Protein AF-V5FUY9-F1 (afdb_monomer_lite)

Foldseek 3Di:
DVVLLVVLVVQLVVDPDPVSVVVSVVVVVVLLCQLQDDQQPDWDKDKAQAQDDPPHPVVLCPDPQWPDKDAPDPRIIITIGHDPDTDPPHNNVVSVVVVVVVVVVVVVVVVVVCVVCVVVPD

Structure (mmCIF, N/CA/C/O backbone):
data_AF-V5FUY9-F1
#
_entry.id   AF-V5FUY9-F1
#
loop_
_atom_site.group_PDB
_atom_site.id
_atom_site.type_symbol
_atom_site.label_atom_id
_atom_site.label_alt_id
_atom_site.label_comp_id
_atom_site.label_asym_id
_atom_site.label_entity_id
_atom_site.label_seq_id
_atom_site.pdbx_PDB_ins_code
_atom_site.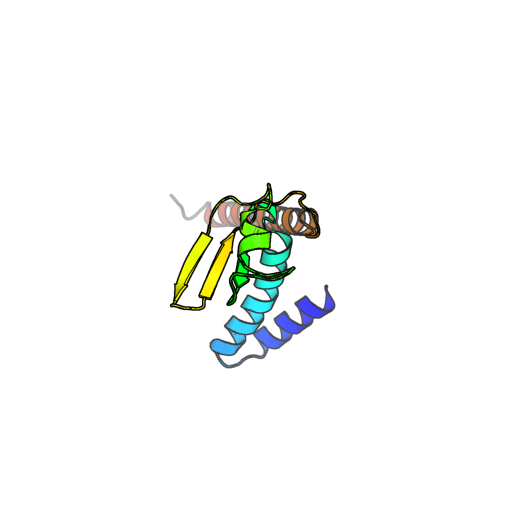Cartn_x
_atom_site.Cartn_y
_atom_site.Cartn_z
_atom_site.occupancy
_atom_site.B_iso_or_equiv
_atom_site.auth_seq_id
_atom_site.auth_comp_id
_atom_site.auth_asym_id
_atom_site.auth_atom_id
_atom_site.pdbx_PDB_model_num
ATOM 1 N N . SER A 1 1 ? -4.686 -15.318 11.513 1.00 70.44 1 SER A N 1
ATOM 2 C CA . SER A 1 1 ? -4.981 -13.876 11.689 1.00 70.44 1 SER A CA 1
ATOM 3 C C . SER A 1 1 ? -5.408 -13.510 13.119 1.00 70.44 1 SER A C 1
ATOM 5 O O . SER A 1 1 ? -4.742 -12.696 13.746 1.00 70.44 1 SER A O 1
ATOM 7 N N . LYS A 1 2 ? -6.441 -14.143 13.705 1.00 86.25 2 LYS A N 1
ATOM 8 C CA . LYS A 1 2 ? -6.968 -13.793 15.048 1.00 86.25 2 LYS A CA 1
ATOM 9 C C . LYS A 1 2 ? -5.925 -13.794 16.180 1.00 86.25 2 LYS A C 1
ATOM 11 O O . LYS A 1 2 ? -5.931 -12.881 16.999 1.00 86.25 2 LYS A O 1
ATOM 16 N N . ALA A 1 3 ? -5.021 -14.776 16.212 1.00 92.44 3 ALA A N 1
ATOM 17 C CA . ALA A 1 3 ? -3.947 -14.843 17.210 1.00 92.44 3 ALA A CA 1
ATOM 18 C C . ALA A 1 3 ? -2.998 -13.632 17.138 1.00 92.44 3 ALA A C 1
ATOM 20 O O . ALA A 1 3 ? -2.660 -13.058 18.166 1.00 92.44 3 ALA A O 1
ATOM 21 N N . TYR A 1 4 ? -2.650 -13.190 15.925 1.00 91.56 4 TYR A N 1
ATOM 22 C CA . TYR A 1 4 ? -1.778 -12.036 15.699 1.00 91.56 4 TYR A CA 1
ATOM 23 C C . TYR A 1 4 ? -2.415 -10.728 16.177 1.00 91.56 4 TYR A C 1
ATOM 25 O O . TYR A 1 4 ? -1.771 -9.938 16.861 1.00 91.56 4 TYR A O 1
ATOM 33 N N . ILE A 1 5 ? -3.693 -10.508 15.852 1.00 90.31 5 ILE A N 1
ATOM 34 C CA . ILE A 1 5 ? -4.418 -9.310 16.299 1.00 90.31 5 ILE A CA 1
ATOM 35 C C . ILE A 1 5 ? -4.495 -9.298 17.828 1.00 90.31 5 ILE A C 1
ATOM 37 O O . ILE A 1 5 ? -4.118 -8.310 18.447 1.00 90.31 5 ILE A O 1
ATOM 41 N N . LYS A 1 6 ? -4.889 -10.422 18.445 1.00 94.12 6 LYS A N 1
ATOM 42 C CA . LYS A 1 6 ? -4.949 -10.550 19.909 1.00 94.12 6 LYS A CA 1
ATOM 43 C C . LYS A 1 6 ? -3.599 -10.288 20.576 1.00 94.12 6 LYS A C 1
ATOM 45 O O . LYS A 1 6 ? -3.557 -9.586 21.583 1.00 94.12 6 LYS A O 1
ATOM 50 N N . LEU A 1 7 ? -2.515 -10.825 20.015 1.00 94.94 7 LEU A N 1
ATOM 51 C CA . LEU A 1 7 ? -1.162 -10.612 20.521 1.00 94.94 7 LEU A CA 1
ATOM 52 C C . LEU A 1 7 ? -0.799 -9.124 20.506 1.00 94.94 7 LEU A C 1
ATOM 54 O O . LEU A 1 7 ? -0.450 -8.578 21.546 1.00 94.94 7 LEU A O 1
ATOM 58 N N . ASN A 1 8 ? -0.949 -8.448 19.365 1.00 92.56 8 ASN A N 1
ATOM 59 C CA . ASN A 1 8 ? -0.610 -7.027 19.251 1.00 92.56 8 ASN A CA 1
ATOM 60 C C . ASN A 1 8 ? -1.519 -6.135 20.105 1.00 92.56 8 ASN A C 1
ATOM 62 O O . ASN A 1 8 ? -1.049 -5.152 20.669 1.00 92.56 8 ASN A O 1
ATOM 66 N N . THR A 1 9 ? -2.801 -6.478 20.261 1.00 93.69 9 THR A N 1
ATOM 67 C CA . THR A 1 9 ? -3.700 -5.773 21.185 1.00 93.69 9 THR A CA 1
ATOM 68 C C . THR A 1 9 ? -3.245 -5.930 22.634 1.00 93.69 9 THR A C 1
ATOM 70 O O . THR A 1 9 ? -3.218 -4.942 23.365 1.00 93.69 9 THR A O 1
ATOM 73 N N . LYS A 1 10 ? -2.842 -7.141 23.042 1.00 96.25 10 LYS A N 1
ATOM 74 C CA . LYS A 1 10 ? -2.311 -7.400 24.387 1.00 96.25 10 LYS A CA 1
ATOM 75 C C . LYS A 1 10 ? -1.020 -6.620 24.627 1.00 96.25 10 LYS A C 1
ATOM 77 O O . LYS A 1 10 ? -0.930 -5.905 25.618 1.00 96.25 10 LYS A O 1
ATOM 82 N N . LEU A 1 11 ? -0.066 -6.705 23.702 1.00 95.19 11 LEU A N 1
ATOM 83 C CA . LEU A 1 11 ? 1.208 -5.994 23.804 1.00 95.19 11 LEU A CA 1
ATOM 84 C C . LEU A 1 11 ? 0.998 -4.474 23.847 1.00 95.19 11 LEU A C 1
ATOM 86 O O . LEU A 1 11 ? 1.545 -3.806 24.715 1.00 95.19 11 LEU A O 1
ATOM 90 N N . ARG A 1 12 ? 0.101 -3.931 23.013 1.00 93.88 12 ARG A N 1
ATOM 91 C CA . ARG A 1 12 ? -0.268 -2.506 23.042 1.00 93.88 12 ARG A CA 1
ATOM 92 C C . ARG A 1 12 ? -0.872 -2.067 24.376 1.00 93.88 12 ARG A C 1
ATOM 94 O O . ARG A 1 12 ? -0.624 -0.940 24.799 1.00 93.88 12 ARG A O 1
ATOM 101 N N . ALA A 1 13 ? -1.695 -2.910 24.997 1.00 94.75 13 ALA A N 1
ATOM 102 C CA . ALA A 1 13 ? -2.291 -2.622 26.299 1.00 94.75 13 ALA A CA 1
ATOM 103 C C . ALA A 1 13 ? -1.250 -2.653 27.431 1.00 94.75 13 ALA A C 1
ATOM 105 O O . ALA A 1 13 ? -1.366 -1.885 28.379 1.00 94.75 13 ALA A O 1
ATOM 106 N N . GLN A 1 14 ? -0.232 -3.510 27.310 1.00 95.88 14 GLN A N 1
ATOM 107 C CA . GLN A 1 14 ? 0.849 -3.667 28.288 1.00 95.88 14 GLN A CA 1
ATOM 108 C C . GLN A 1 14 ? 1.973 -2.632 28.136 1.00 95.88 14 GLN A C 1
ATOM 110 O O . GLN A 1 14 ? 2.704 -2.386 29.090 1.00 95.88 14 GLN A O 1
ATOM 115 N N . SER A 1 15 ? 2.114 -2.012 26.963 1.00 94.62 15 SER A N 1
ATOM 116 C CA . SER A 1 15 ? 3.140 -1.001 26.714 1.00 94.62 15 SER A CA 1
ATOM 117 C C . SER A 1 15 ? 3.019 0.212 27.632 1.00 94.62 15 SER A C 1
ATOM 119 O O . SER A 1 15 ? 1.955 0.822 27.766 1.00 94.62 15 SER A O 1
ATOM 121 N N . THR A 1 16 ? 4.153 0.635 28.179 1.00 93.81 16 THR A N 1
ATOM 122 C CA . THR A 1 16 ? 4.269 1.822 29.036 1.00 93.81 16 THR A CA 1
ATOM 123 C C . THR A 1 16 ? 4.637 3.069 28.229 1.00 93.81 16 THR A C 1
ATOM 125 O O . THR A 1 16 ? 4.155 4.162 28.522 1.00 93.81 16 THR A O 1
ATOM 128 N N . ASN A 1 17 ? 5.407 2.907 27.148 1.00 95.69 17 ASN A N 1
ATOM 129 C CA . ASN A 1 17 ? 5.867 3.999 26.293 1.00 95.69 17 ASN A CA 1
ATOM 130 C C . ASN A 1 17 ? 4.929 4.244 25.090 1.00 95.69 17 ASN A C 1
ATOM 132 O O . ASN A 1 17 ? 4.386 3.321 24.477 1.00 95.69 17 ASN A O 1
ATOM 136 N N . LYS A 1 18 ? 4.781 5.518 24.704 1.00 95.69 18 LYS A N 1
ATOM 137 C CA . LYS A 1 18 ? 4.079 5.968 23.494 1.00 95.69 18 LYS A CA 1
ATOM 138 C C . LYS A 1 18 ? 4.637 5.336 22.214 1.00 95.69 18 LYS A C 1
ATOM 140 O O . LYS A 1 18 ? 3.851 5.017 21.324 1.00 95.69 18 LYS A O 1
ATOM 145 N N . PHE A 1 19 ? 5.954 5.133 22.123 1.00 95.62 19 PHE A N 1
ATOM 146 C CA . PHE A 1 19 ? 6.582 4.500 20.958 1.00 95.62 19 PHE A CA 1
ATOM 147 C C . PHE A 1 19 ? 6.021 3.095 20.705 1.00 95.62 19 PHE A C 1
ATOM 149 O O . PHE A 1 19 ? 5.488 2.825 19.631 1.00 95.62 19 PHE A O 1
ATOM 156 N N . GLU A 1 20 ? 6.056 2.225 21.713 1.00 94.50 20 GLU A N 1
ATOM 157 C CA . GLU A 1 20 ? 5.589 0.843 21.582 1.00 94.50 20 GLU A CA 1
ATOM 158 C C . GLU A 1 20 ? 4.083 0.762 21.320 1.00 94.50 20 GLU A C 1
ATOM 160 O O . GLU A 1 20 ? 3.635 0.013 20.450 1.00 94.50 20 GLU A O 1
ATOM 165 N N . LYS A 1 21 ? 3.283 1.596 22.006 1.00 94.75 21 LYS A N 1
ATOM 166 C CA . LYS A 1 21 ? 1.838 1.684 21.740 1.00 94.75 21 LYS A CA 1
ATOM 167 C C . LYS A 1 21 ? 1.558 2.007 20.273 1.00 94.75 21 LYS A C 1
ATOM 169 O O . LYS A 1 21 ? 0.632 1.441 19.684 1.00 94.75 21 LYS A O 1
ATOM 174 N N . ASN A 1 22 ? 2.343 2.912 19.689 1.00 96.12 22 ASN A N 1
ATOM 175 C CA . ASN A 1 22 ? 2.236 3.273 18.280 1.00 96.12 22 ASN A CA 1
ATOM 176 C C . ASN A 1 22 ? 2.730 2.152 17.363 1.00 96.12 22 ASN A C 1
ATOM 178 O O . ASN A 1 22 ? 2.075 1.887 16.358 1.00 96.12 22 ASN A O 1
ATOM 182 N N . LEU A 1 23 ? 3.812 1.459 17.724 1.00 95.75 23 LEU A N 1
ATOM 183 C CA . LEU A 1 23 ? 4.332 0.318 16.974 1.00 95.75 23 LEU A CA 1
ATOM 184 C C . LEU A 1 23 ? 3.284 -0.797 16.851 1.00 95.75 23 LEU A C 1
ATOM 186 O O . LEU A 1 23 ? 2.930 -1.188 15.742 1.00 95.75 23 LEU A O 1
ATOM 190 N N . TYR A 1 24 ? 2.709 -1.259 17.962 1.00 94.81 24 TYR A N 1
ATOM 191 C CA . TYR A 1 24 ? 1.712 -2.337 17.934 1.00 94.81 24 TYR A CA 1
ATOM 192 C C . TYR A 1 24 ? 0.408 -1.929 17.237 1.00 94.81 24 TYR A C 1
ATOM 194 O O . TYR A 1 24 ? -0.229 -2.746 16.569 1.00 94.81 24 TYR A O 1
ATOM 202 N N . LYS A 1 25 ? 0.018 -0.649 17.329 1.00 93.56 25 LYS A N 1
ATOM 203 C CA . LYS A 1 25 ? -1.080 -0.097 16.520 1.00 93.56 25 LYS A CA 1
ATOM 204 C C . LYS A 1 25 ? -0.742 -0.149 15.027 1.00 93.56 25 LYS A C 1
ATOM 206 O O . LYS A 1 25 ? -1.580 -0.561 14.227 1.00 93.56 25 LYS A O 1
ATOM 211 N N . LEU A 1 26 ? 0.472 0.261 14.659 1.00 94.94 26 LEU A N 1
ATOM 212 C CA . LEU A 1 26 ? 0.939 0.276 13.277 1.00 94.94 26 LEU A CA 1
ATOM 213 C C . LEU A 1 26 ? 0.973 -1.134 12.688 1.00 94.94 26 LEU A C 1
ATOM 215 O O . LEU A 1 26 ? 0.527 -1.308 11.565 1.00 94.94 26 LEU A O 1
ATOM 219 N N . LEU A 1 27 ? 1.426 -2.136 13.441 1.00 94.31 27 LEU A N 1
ATOM 220 C CA . LEU A 1 27 ? 1.495 -3.525 12.981 1.00 94.31 27 LEU A CA 1
ATOM 221 C C . LEU A 1 27 ? 0.125 -4.084 12.566 1.00 94.31 27 LEU A C 1
ATOM 223 O O . LEU A 1 27 ? -0.001 -4.710 11.513 1.00 94.31 27 LEU A O 1
ATOM 227 N N . ILE A 1 28 ? -0.925 -3.800 13.341 1.00 92.25 28 ILE A N 1
ATOM 228 C CA . ILE A 1 28 ? -2.299 -4.185 12.980 1.00 92.25 28 ILE A CA 1
ATOM 229 C C . ILE A 1 28 ? -2.763 -3.406 11.740 1.00 92.25 28 ILE A C 1
ATOM 231 O O . ILE A 1 28 ? -3.273 -3.997 10.785 1.00 92.25 28 ILE A O 1
ATOM 235 N N . ASN A 1 29 ? -2.551 -2.088 11.729 1.00 91.88 29 ASN A N 1
ATOM 236 C CA . ASN A 1 29 ? -2.970 -1.225 10.624 1.00 91.88 29 ASN A CA 1
ATOM 237 C C . ASN A 1 29 ? -2.241 -1.548 9.311 1.00 91.88 29 ASN A C 1
ATOM 239 O O . ASN A 1 29 ? -2.835 -1.446 8.241 1.00 91.88 29 ASN A O 1
ATOM 243 N N . ALA A 1 30 ? -0.977 -1.961 9.379 1.00 93.06 30 ALA A N 1
ATOM 244 C CA . ALA A 1 30 ? -0.163 -2.314 8.225 1.00 93.06 30 ALA A CA 1
ATOM 245 C C . ALA A 1 30 ? -0.726 -3.540 7.502 1.00 93.06 30 ALA A C 1
ATOM 247 O O . ALA A 1 30 ? -0.788 -3.542 6.276 1.00 93.06 30 ALA A O 1
ATOM 248 N N . ILE A 1 31 ? -1.199 -4.552 8.239 1.00 90.31 31 ILE A N 1
ATOM 249 C CA . ILE A 1 31 ? -1.841 -5.731 7.640 1.00 90.31 31 ILE A CA 1
ATOM 250 C C . ILE A 1 31 ? -3.112 -5.328 6.899 1.00 90.31 31 ILE A C 1
ATOM 252 O O . ILE A 1 31 ? -3.280 -5.715 5.746 1.00 90.31 31 ILE A O 1
ATOM 256 N N . PHE A 1 32 ? -3.975 -4.525 7.526 1.00 91.25 32 PHE A N 1
ATOM 257 C CA . PHE A 1 32 ? -5.181 -4.016 6.871 1.00 91.25 32 PHE A CA 1
ATOM 258 C C . PHE A 1 32 ? -4.848 -3.171 5.630 1.00 91.25 32 PHE A C 1
ATOM 260 O O . PHE A 1 32 ? -5.404 -3.381 4.556 1.00 91.25 32 PHE A O 1
ATOM 267 N N . GLY A 1 33 ? -3.872 -2.266 5.727 1.00 93.00 33 GLY A N 1
ATOM 268 C CA . GLY A 1 33 ? -3.398 -1.499 4.573 1.00 93.00 33 GLY A CA 1
ATOM 269 C C . GLY A 1 33 ? -2.871 -2.401 3.454 1.00 93.00 33 GLY A C 1
ATOM 270 O O . GLY A 1 33 ? -3.096 -2.131 2.276 1.00 93.00 33 GLY A O 1
ATOM 271 N N . LYS A 1 34 ? -2.225 -3.518 3.809 1.00 91.88 34 LYS A N 1
ATOM 272 C CA . LYS A 1 34 ? -1.702 -4.486 2.844 1.00 91.88 34 LYS A CA 1
ATOM 273 C C . LYS A 1 34 ? -2.802 -5.269 2.132 1.00 91.88 34 LYS A C 1
ATOM 275 O O . LYS A 1 34 ? -2.614 -5.604 0.964 1.00 91.88 34 LYS A O 1
ATOM 280 N N . THR A 1 35 ? -3.935 -5.554 2.781 1.00 91.56 35 THR A N 1
ATOM 281 C CA . THR A 1 35 ? -5.073 -6.214 2.114 1.00 91.56 35 THR A CA 1
ATOM 282 C C . THR A 1 35 ? -5.766 -5.293 1.111 1.00 91.56 35 THR A C 1
ATOM 284 O O . THR A 1 35 ? -6.249 -5.776 0.092 1.00 91.56 35 THR A O 1
ATOM 287 N N . MET A 1 36 ? -5.742 -3.980 1.355 1.00 92.19 36 MET A N 1
ATOM 288 C CA . MET A 1 36 ? -6.328 -2.944 0.491 1.00 92.19 36 MET A CA 1
ATOM 289 C C . MET A 1 36 ? -5.334 -2.337 -0.519 1.00 92.19 36 MET A C 1
ATOM 291 O O . MET A 1 36 ? -5.626 -1.333 -1.171 1.00 92.19 36 MET A O 1
ATOM 295 N N . GLU A 1 37 ? -4.144 -2.922 -0.662 1.00 92.69 37 GLU A N 1
ATOM 296 C CA . GLU A 1 37 ? -3.093 -2.414 -1.545 1.00 92.69 37 GLU A CA 1
ATOM 297 C C . GLU A 1 37 ? -3.498 -2.491 -3.029 1.00 92.69 37 GLU A C 1
ATOM 299 O O . GLU A 1 37 ? -3.817 -3.558 -3.559 1.00 92.69 37 GLU A O 1
ATOM 304 N N . ASN A 1 38 ? -3.413 -1.363 -3.745 1.00 91.19 38 ASN A N 1
ATOM 305 C CA . ASN A 1 38 ? -3.707 -1.315 -5.176 1.00 91.19 38 ASN A CA 1
ATOM 306 C C . ASN A 1 38 ? -2.495 -1.752 -6.019 1.00 91.19 38 ASN A C 1
ATOM 308 O O . ASN A 1 38 ? -1.652 -0.938 -6.405 1.00 91.19 38 ASN A O 1
ATOM 312 N N . ILE A 1 39 ? -2.467 -3.037 -6.372 1.00 91.06 39 ILE A N 1
ATOM 313 C CA . ILE A 1 39 ? -1.401 -3.666 -7.169 1.00 91.06 39 ILE A CA 1
ATOM 314 C C . ILE A 1 39 ? -1.249 -3.012 -8.550 1.00 91.06 39 ILE A C 1
ATOM 316 O O . ILE A 1 39 ? -0.151 -2.994 -9.104 1.00 91.06 39 ILE A O 1
ATOM 320 N N . ARG A 1 40 ? -2.307 -2.414 -9.121 1.00 89.94 40 ARG A N 1
ATOM 321 C CA . ARG A 1 40 ? -2.233 -1.759 -10.442 1.00 89.94 40 ARG A CA 1
ATOM 322 C C . ARG A 1 40 ? -1.250 -0.591 -10.434 1.00 89.94 40 ARG A C 1
ATOM 324 O O . ARG A 1 40 ? -0.516 -0.417 -11.402 1.00 89.94 40 ARG A O 1
ATOM 331 N N . LYS A 1 41 ? -1.162 0.131 -9.313 1.00 90.69 41 LYS A N 1
ATOM 332 C CA . LYS A 1 41 ? -0.274 1.290 -9.146 1.00 90.69 41 LYS A CA 1
ATOM 333 C C . LYS A 1 41 ? 1.200 0.934 -8.936 1.00 90.69 41 LYS A C 1
ATOM 335 O O . LYS A 1 41 ? 2.032 1.824 -9.057 1.00 90.69 41 LYS A O 1
ATOM 340 N N . HIS A 1 42 ? 1.553 -0.326 -8.652 1.00 91.50 42 HIS A N 1
ATOM 341 C CA . HIS A 1 42 ? 2.969 -0.705 -8.508 1.00 91.50 42 HIS A CA 1
ATOM 342 C C . HIS A 1 42 ? 3.761 -0.392 -9.785 1.00 91.50 42 HIS A C 1
ATOM 344 O O . HIS A 1 42 ? 3.207 -0.473 -10.882 1.00 91.50 42 HIS A O 1
ATOM 350 N N . ARG A 1 43 ? 5.044 -0.062 -9.658 1.00 90.31 43 ARG A N 1
ATOM 351 C CA . ARG A 1 43 ? 5.949 0.123 -10.797 1.00 90.31 43 ARG A CA 1
ATOM 352 C C . ARG A 1 43 ? 7.002 -0.969 -10.792 1.00 90.31 43 ARG A C 1
ATOM 354 O O . ARG A 1 43 ? 7.516 -1.315 -9.731 1.00 90.31 43 ARG A O 1
ATOM 361 N N . ASN A 1 44 ? 7.306 -1.506 -11.968 1.00 91.50 44 ASN A N 1
ATOM 362 C CA . ASN A 1 44 ? 8.405 -2.445 -12.124 1.00 91.50 44 ASN A CA 1
ATOM 363 C C . ASN A 1 44 ? 9.643 -1.634 -12.489 1.00 91.50 44 ASN A C 1
ATOM 365 O O . ASN A 1 44 ? 9.767 -1.188 -13.622 1.00 91.50 44 ASN A O 1
ATOM 369 N N . ILE A 1 45 ? 10.535 -1.427 -11.525 1.00 91.88 45 ILE A N 1
ATOM 370 C CA . ILE A 1 45 ? 11.779 -0.683 -11.735 1.00 91.88 45 ILE A CA 1
ATOM 371 C C . ILE A 1 45 ? 12.944 -1.665 -11.657 1.00 91.88 45 ILE A C 1
ATOM 373 O O . ILE A 1 45 ? 13.022 -2.485 -10.739 1.00 91.88 45 ILE A O 1
ATOM 377 N N . LYS A 1 46 ? 13.848 -1.599 -12.633 1.00 92.44 46 LYS A N 1
ATOM 378 C CA . LYS A 1 46 ? 15.094 -2.367 -12.668 1.00 92.44 46 LYS A CA 1
ATOM 379 C C . LYS A 1 46 ? 16.267 -1.405 -12.560 1.00 92.44 46 LYS A C 1
ATOM 381 O O . LYS A 1 46 ? 16.405 -0.513 -13.385 1.00 92.44 46 LYS A O 1
ATOM 386 N N . LEU A 1 47 ? 17.103 -1.602 -11.546 1.00 93.12 47 LEU A N 1
ATOM 387 C CA . LEU A 1 47 ? 18.352 -0.865 -11.380 1.00 93.12 47 LEU A CA 1
ATOM 388 C C . LEU A 1 47 ? 19.476 -1.621 -12.091 1.00 93.12 47 LEU A C 1
ATOM 390 O O . LEU A 1 47 ? 19.591 -2.842 -11.936 1.00 93.12 47 LEU A O 1
ATOM 394 N N . LYS A 1 48 ? 20.262 -0.911 -12.899 1.00 92.69 48 LYS A N 1
ATOM 395 C CA . LYS A 1 48 ? 21.347 -1.472 -13.708 1.00 92.69 48 LYS A CA 1
ATOM 396 C C . LYS A 1 48 ? 22.577 -0.591 -13.652 1.00 92.69 48 LYS A C 1
ATOM 398 O O . LYS A 1 48 ? 22.455 0.628 -13.677 1.00 92.69 48 LYS A O 1
ATOM 403 N N . ASN A 1 49 ? 23.732 -1.245 -13.607 1.00 92.31 49 ASN A N 1
ATOM 404 C CA . ASN A 1 49 ? 25.039 -0.607 -13.517 1.00 92.31 49 ASN A CA 1
ATOM 405 C C . ASN A 1 49 ? 25.976 -0.916 -14.689 1.00 92.31 49 ASN A C 1
ATOM 407 O O . ASN A 1 49 ? 27.153 -0.594 -14.651 1.00 92.31 49 ASN A O 1
ATOM 411 N N . HIS A 1 50 ? 25.465 -1.586 -15.716 1.00 89.38 50 HIS A N 1
ATOM 412 C CA . HIS A 1 50 ? 26.209 -1.903 -16.923 1.00 89.38 50 HIS A CA 1
ATOM 413 C C . HIS A 1 50 ? 25.282 -1.805 -18.131 1.00 89.38 50 HIS A C 1
ATOM 415 O O . HIS A 1 50 ? 24.092 -2.145 -18.061 1.00 89.38 50 HIS A O 1
ATOM 421 N N . TRP A 1 51 ? 25.837 -1.321 -19.239 1.00 87.06 51 TRP A N 1
ATOM 422 C CA . TRP A 1 51 ? 25.098 -1.108 -20.477 1.00 87.06 51 TRP A CA 1
ATOM 423 C C . TRP A 1 51 ? 24.830 -2.420 -21.226 1.00 87.06 51 TRP A C 1
ATOM 425 O O . TRP A 1 51 ? 23.671 -2.750 -21.499 1.00 87.06 51 TRP A O 1
ATOM 435 N N . ASP A 1 52 ? 25.891 -3.178 -21.504 1.00 86.44 52 ASP A N 1
ATOM 436 C CA . ASP A 1 52 ? 25.869 -4.374 -22.348 1.00 86.44 52 ASP A CA 1
ATOM 437 C C . ASP A 1 52 ? 25.706 -5.685 -21.568 1.00 86.44 52 ASP A C 1
ATOM 439 O O . ASP A 1 52 ? 25.874 -5.749 -20.355 1.00 86.44 52 ASP A O 1
ATOM 443 N N . GLY A 1 53 ? 25.377 -6.759 -22.289 1.00 84.12 53 GLY A N 1
ATOM 444 C CA . GLY A 1 53 ? 25.174 -8.103 -21.747 1.00 84.12 53 GLY A CA 1
ATOM 445 C C . GLY A 1 53 ? 23.708 -8.535 -21.742 1.00 84.12 53 GLY A C 1
ATOM 446 O O . GLY A 1 53 ? 22.791 -7.725 -21.879 1.00 84.12 53 GLY A O 1
ATOM 447 N N . HIS A 1 54 ? 23.481 -9.839 -21.560 1.00 76.25 54 HIS A N 1
ATOM 448 C CA . HIS A 1 54 ? 22.150 -10.461 -21.635 1.00 76.25 54 HIS A CA 1
ATOM 449 C C . HIS A 1 54 ? 21.134 -9.851 -20.646 1.00 76.25 54 HIS A C 1
ATOM 451 O O . HIS A 1 54 ? 19.929 -9.923 -20.863 1.00 76.25 54 HIS A O 1
ATOM 457 N N . TRP A 1 55 ? 21.610 -9.208 -19.576 1.00 83.44 55 TRP A N 1
ATOM 458 C CA . TRP A 1 55 ? 20.779 -8.537 -18.573 1.00 83.44 55 TRP A CA 1
ATOM 459 C C . TRP A 1 55 ? 21.192 -7.083 -18.312 1.00 83.44 55 TRP A C 1
ATOM 461 O O . TRP A 1 55 ? 20.817 -6.537 -17.266 1.00 83.44 55 TRP A O 1
ATOM 471 N N . GLY A 1 56 ? 21.945 -6.478 -19.235 1.00 89.62 56 GLY A N 1
ATOM 472 C CA . GLY A 1 56 ? 22.357 -5.077 -19.171 1.00 89.62 56 GLY A CA 1
ATOM 473 C C . GLY A 1 56 ? 21.212 -4.109 -19.451 1.00 89.62 56 GLY A C 1
ATOM 474 O O . GLY A 1 56 ? 20.109 -4.515 -19.826 1.00 89.62 56 GLY A O 1
ATOM 475 N N . ALA A 1 57 ? 21.460 -2.813 -19.257 1.00 90.50 57 ALA A N 1
ATOM 476 C CA . ALA A 1 57 ? 20.469 -1.763 -19.499 1.00 90.50 57 ALA A CA 1
ATOM 477 C C . ALA A 1 57 ? 19.877 -1.839 -20.918 1.00 90.50 57 ALA A C 1
ATOM 479 O O . ALA A 1 57 ? 18.658 -1.750 -21.087 1.00 90.50 57 ALA A O 1
ATOM 480 N N . LYS A 1 58 ? 20.722 -2.119 -21.919 1.00 91.56 58 LYS A N 1
ATOM 481 C CA . LYS A 1 58 ? 20.337 -2.253 -23.329 1.00 91.56 58 LYS A CA 1
ATOM 482 C C . LYS A 1 58 ? 19.239 -3.295 -23.558 1.00 91.56 58 LYS A C 1
ATOM 484 O O . LYS A 1 58 ? 18.314 -3.039 -24.322 1.00 91.56 58 LYS A O 1
ATOM 489 N N . HIS A 1 59 ? 19.300 -4.438 -22.869 1.00 91.94 59 HIS A N 1
ATOM 490 C CA . HIS A 1 59 ? 18.298 -5.503 -22.999 1.00 91.94 59 HIS A CA 1
ATOM 491 C C . HIS A 1 59 ? 16.899 -5.027 -22.580 1.00 91.94 59 HIS A C 1
ATOM 493 O O . HIS A 1 59 ? 15.908 -5.329 -23.239 1.00 91.94 59 HIS A O 1
ATOM 499 N N . TYR A 1 60 ? 16.814 -4.254 -21.495 1.00 91.38 60 TYR A N 1
ATOM 500 C CA . TYR A 1 60 ? 15.538 -3.753 -20.984 1.00 91.38 60 TYR A CA 1
ATOM 501 C C . TYR A 1 60 ? 15.015 -2.555 -21.777 1.00 91.38 60 TYR A C 1
ATOM 503 O O . TYR A 1 60 ? 13.805 -2.451 -21.941 1.00 91.38 60 TYR A O 1
ATOM 511 N N . ILE A 1 61 ? 15.897 -1.698 -22.302 1.00 88.81 61 ILE A N 1
ATOM 512 C CA . ILE A 1 61 ? 15.521 -0.584 -23.190 1.00 88.81 61 ILE A CA 1
ATOM 513 C C . ILE A 1 61 ? 14.969 -1.108 -24.521 1.00 88.81 61 ILE A C 1
ATOM 515 O O . ILE A 1 61 ? 14.003 -0.567 -25.045 1.00 88.81 61 ILE A O 1
ATOM 519 N N . ALA A 1 62 ? 15.537 -2.197 -25.044 1.00 89.69 62 ALA A N 1
ATOM 520 C CA . ALA A 1 62 ? 15.046 -2.855 -26.253 1.00 89.69 62 ALA A CA 1
ATOM 521 C C . ALA A 1 62 ? 13.745 -3.655 -26.034 1.00 89.69 62 ALA A C 1
ATOM 523 O O . ALA A 1 62 ? 13.173 -4.179 -26.990 1.00 89.69 62 ALA A O 1
ATOM 524 N N . SER A 1 63 ? 13.273 -3.789 -24.789 1.00 89.44 63 SER A N 1
ATOM 525 C CA . SER A 1 63 ? 12.034 -4.503 -24.494 1.00 89.44 63 SER A CA 1
ATOM 526 C C . SER A 1 63 ? 10.818 -3.699 -24.969 1.00 89.44 63 SER A C 1
ATOM 528 O O . SER A 1 63 ? 10.743 -2.502 -24.697 1.00 89.44 63 SER A O 1
ATOM 530 N N . PRO A 1 64 ? 9.783 -4.337 -25.550 1.00 88.31 64 PRO A N 1
ATOM 531 C CA . PRO A 1 64 ? 8.529 -3.652 -25.885 1.00 88.31 64 PRO A CA 1
ATOM 532 C C . PRO A 1 64 ? 7.797 -3.102 -24.649 1.00 88.31 64 PRO A C 1
ATOM 534 O O . PRO A 1 64 ? 6.898 -2.276 -24.761 1.00 88.31 64 PRO A O 1
ATOM 537 N N . ASN A 1 65 ? 8.179 -3.553 -23.451 1.00 90.62 65 ASN A N 1
ATOM 538 C CA . ASN A 1 65 ? 7.631 -3.074 -22.191 1.00 90.62 65 ASN A CA 1
ATOM 539 C C . ASN A 1 65 ? 8.369 -1.846 -21.644 1.00 90.62 65 ASN A C 1
ATOM 541 O O . ASN A 1 65 ? 8.164 -1.540 -20.475 1.00 90.62 65 ASN A O 1
ATOM 545 N N . PHE A 1 66 ? 9.241 -1.184 -22.407 1.00 90.50 66 PHE A N 1
ATOM 546 C CA . PHE A 1 66 ? 10.010 -0.023 -21.959 1.00 90.50 66 PHE A CA 1
ATOM 547 C C . PHE A 1 66 ? 9.219 1.294 -22.109 1.00 90.50 66 PHE A C 1
ATOM 549 O O . PHE A 1 66 ? 9.057 1.783 -23.224 1.00 90.50 66 PHE A O 1
ATOM 556 N N . PRO A 1 67 ? 8.721 1.893 -21.011 1.00 87.31 67 PRO A N 1
ATOM 557 C CA . PRO A 1 67 ? 8.193 3.250 -21.011 1.00 87.31 67 PRO A CA 1
ATOM 558 C C . PRO A 1 67 ? 9.289 4.317 -20.933 1.00 87.31 67 PRO A C 1
ATOM 560 O O . PRO A 1 67 ? 9.224 5.299 -21.665 1.00 87.31 67 PRO A O 1
ATOM 563 N N . SER A 1 68 ? 10.243 4.189 -20.003 1.00 90.19 68 SER A N 1
ATOM 564 C CA . SER A 1 68 ? 11.231 5.235 -19.719 1.00 90.19 68 SER A CA 1
ATOM 565 C C . SER A 1 68 ? 12.384 4.738 -18.837 1.00 90.19 68 SER A C 1
ATOM 567 O O . SER A 1 68 ? 12.317 3.685 -18.194 1.00 90.19 68 SER A O 1
ATOM 569 N N . SER A 1 69 ? 13.452 5.533 -18.772 1.00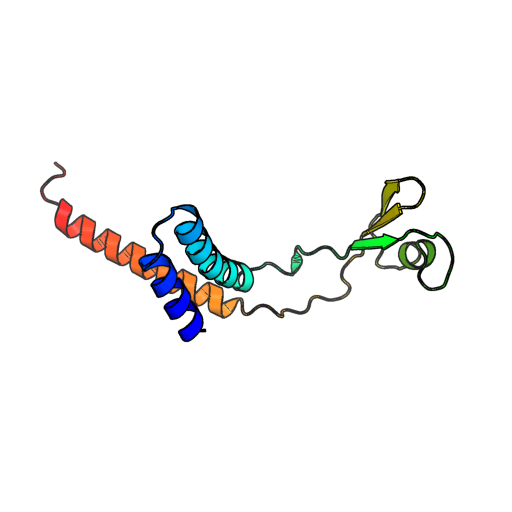 90.69 69 SER A N 1
ATOM 570 C CA . SER A 1 69 ? 14.581 5.334 -17.861 1.00 90.69 69 SER A CA 1
ATOM 571 C C . SER A 1 69 ? 15.025 6.644 -17.223 1.00 90.69 69 SER A C 1
ATOM 573 O O . SER A 1 69 ? 14.911 7.707 -17.831 1.00 90.69 69 SER A O 1
ATOM 575 N N . LYS A 1 70 ? 15.601 6.559 -16.023 1.00 92.94 70 LYS A N 1
ATOM 576 C CA . LYS A 1 70 ? 16.219 7.674 -15.308 1.00 92.94 70 LYS A CA 1
ATOM 577 C C . LYS A 1 70 ? 17.632 7.306 -14.872 1.00 92.94 70 LYS A C 1
ATOM 579 O O . LYS A 1 70 ? 17.842 6.261 -14.263 1.00 92.94 70 LYS A O 1
ATOM 584 N N . ILE A 1 71 ? 18.587 8.179 -15.166 1.00 91.00 71 ILE A N 1
ATOM 585 C CA . ILE A 1 71 ? 19.983 8.035 -14.748 1.00 91.00 71 ILE A CA 1
ATOM 586 C C . ILE A 1 71 ? 20.112 8.631 -13.340 1.00 91.00 71 ILE A C 1
ATOM 588 O O . ILE A 1 71 ? 19.649 9.745 -13.095 1.00 91.00 71 ILE A O 1
ATOM 592 N N . PHE A 1 72 ? 20.671 7.862 -12.407 1.00 88.19 72 PHE A N 1
ATOM 593 C CA . PHE A 1 72 ? 20.887 8.271 -11.016 1.00 88.19 72 PHE A CA 1
ATOM 594 C C . PHE A 1 72 ? 22.346 8.645 -10.723 1.00 88.19 72 PHE A C 1
ATOM 596 O O . PHE A 1 72 ? 22.591 9.395 -9.784 1.00 88.19 72 PHE A O 1
ATOM 603 N N . GLY A 1 73 ? 23.292 8.154 -11.522 1.00 85.12 73 GLY A N 1
ATOM 604 C CA . GLY A 1 73 ? 24.720 8.458 -11.442 1.00 85.12 73 GLY A CA 1
ATOM 605 C C . GLY A 1 73 ? 25.443 7.927 -12.679 1.00 85.12 73 GLY A C 1
ATOM 606 O O . GLY A 1 73 ? 24.786 7.379 -13.564 1.00 85.12 73 GLY A O 1
ATOM 607 N N . GLU A 1 74 ? 26.768 8.070 -12.733 1.00 83.50 74 GLU A N 1
ATOM 608 C CA . GLU A 1 74 ? 27.585 7.690 -13.903 1.00 83.50 74 GLU A CA 1
ATOM 609 C C . GLU A 1 74 ? 27.364 6.228 -14.318 1.00 83.50 74 GLU A C 1
ATOM 611 O O . GLU A 1 74 ? 27.077 5.957 -15.481 1.00 83.50 74 GLU A O 1
ATOM 616 N N . ASP A 1 75 ? 27.331 5.320 -13.339 1.00 88.00 75 ASP A N 1
ATOM 617 C CA . ASP A 1 75 ? 27.145 3.883 -13.562 1.00 88.00 75 ASP A CA 1
ATOM 618 C C . ASP A 1 75 ? 25.828 3.354 -12.980 1.00 88.00 75 ASP A C 1
ATOM 620 O O . ASP A 1 75 ? 25.749 2.198 -12.572 1.00 88.00 75 ASP A O 1
ATOM 624 N N . LEU A 1 76 ? 24.775 4.171 -12.854 1.00 91.44 76 LEU A N 1
ATOM 625 C CA . LEU A 1 76 ? 23.493 3.684 -12.327 1.00 91.44 76 LEU A CA 1
ATOM 626 C C . LEU A 1 76 ? 22.299 4.252 -13.081 1.00 91.44 76 LEU A C 1
ATOM 628 O O . LEU A 1 76 ? 21.994 5.443 -13.017 1.00 91.44 76 LEU A O 1
ATOM 632 N N . VAL A 1 77 ? 21.547 3.353 -13.711 1.00 92.56 77 VAL A N 1
ATOM 633 C CA . VAL A 1 77 ? 20.316 3.663 -14.435 1.00 92.56 77 VAL A CA 1
ATOM 634 C C . VAL A 1 77 ? 19.159 2.866 -13.852 1.00 92.56 77 VAL A C 1
ATOM 636 O O . VAL A 1 77 ? 19.251 1.658 -13.623 1.00 92.56 77 VAL A O 1
ATOM 639 N N . ALA A 1 78 ? 18.040 3.544 -13.633 1.00 94.25 78 ALA A N 1
ATOM 640 C CA . ALA A 1 78 ? 16.762 2.930 -13.338 1.00 94.25 78 ALA A CA 1
ATOM 641 C C . ALA A 1 78 ? 15.903 2.875 -14.588 1.00 94.25 78 ALA A C 1
ATOM 643 O O . ALA A 1 78 ? 15.612 3.893 -15.207 1.00 94.25 78 ALA A O 1
ATOM 644 N N . ILE A 1 79 ? 15.476 1.674 -14.936 1.00 93.56 79 ILE A N 1
ATOM 645 C CA . ILE A 1 79 ? 14.619 1.414 -16.080 1.00 93.56 79 ILE A CA 1
ATOM 646 C C . ILE A 1 79 ? 13.244 1.055 -15.539 1.00 93.56 79 ILE A C 1
ATOM 648 O O . ILE A 1 79 ? 13.101 0.080 -14.794 1.00 93.56 79 ILE A O 1
ATOM 652 N N . GLU A 1 80 ? 12.244 1.863 -15.870 1.00 94.19 80 GLU A N 1
ATOM 653 C CA . GLU A 1 80 ? 10.851 1.536 -15.594 1.00 94.19 80 GLU A CA 1
ATOM 654 C C . GLU A 1 80 ? 10.351 0.596 -16.693 1.00 94.19 80 GLU A C 1
ATOM 656 O O . GLU A 1 80 ? 10.710 0.748 -17.856 1.00 94.19 80 GLU A O 1
ATOM 661 N N . LEU A 1 81 ? 9.548 -0.401 -16.319 1.00 93.31 81 LEU A N 1
ATOM 662 C CA . LEU A 1 81 ? 8.922 -1.352 -17.230 1.00 93.31 81 LEU A CA 1
ATOM 663 C C . LEU A 1 81 ? 7.410 -1.363 -17.017 1.00 93.31 81 LEU A C 1
ATOM 665 O O . LEU A 1 81 ? 6.915 -1.440 -15.885 1.00 93.31 81 LEU A O 1
ATOM 669 N N . ASN A 1 82 ? 6.675 -1.358 -18.122 1.00 91.75 82 ASN A N 1
ATOM 670 C CA . ASN A 1 82 ? 5.245 -1.600 -18.129 1.00 91.75 82 ASN A CA 1
ATOM 671 C C . ASN A 1 82 ? 4.957 -3.041 -17.698 1.00 91.75 82 ASN A C 1
ATOM 673 O O . ASN A 1 82 ? 5.738 -3.969 -17.921 1.00 91.75 82 ASN A O 1
ATOM 677 N N . LYS A 1 83 ? 3.812 -3.238 -17.046 1.00 89.06 83 LYS A N 1
ATOM 678 C CA . LYS A 1 83 ? 3.375 -4.570 -16.631 1.00 89.06 83 LYS A CA 1
ATOM 679 C C . LYS A 1 83 ? 2.677 -5.261 -17.791 1.00 89.06 83 LYS A C 1
ATOM 681 O O . LYS A 1 83 ? 1.614 -4.811 -18.201 1.00 89.06 83 LYS A O 1
ATOM 686 N N . SER A 1 84 ? 3.212 -6.391 -18.236 1.00 86.06 84 SER A N 1
ATOM 687 C CA 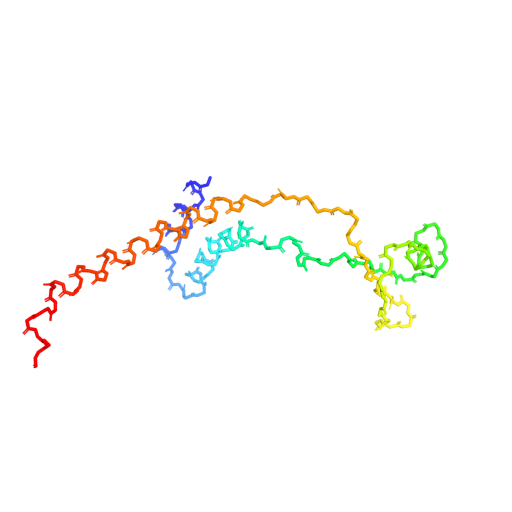. SER A 1 84 ? 2.541 -7.244 -19.227 1.00 86.06 84 SER A CA 1
ATOM 688 C C . SER A 1 84 ? 1.351 -8.015 -18.631 1.00 86.06 84 SER A C 1
ATOM 690 O O . SER A 1 84 ? 0.454 -8.430 -19.352 1.00 86.06 84 SER A O 1
ATOM 692 N N . GLY A 1 85 ? 1.311 -8.181 -17.306 1.00 88.38 85 GLY A N 1
ATOM 693 C CA . GLY A 1 85 ? 0.205 -8.806 -16.586 1.00 88.38 85 GLY A CA 1
ATOM 694 C C . GLY A 1 85 ? 0.184 -8.380 -15.120 1.00 88.38 85 GLY A C 1
ATOM 695 O O . GLY A 1 85 ? 1.210 -7.998 -14.551 1.00 88.38 85 GLY A O 1
ATOM 696 N N . ILE A 1 86 ? -0.998 -8.416 -14.504 1.00 88.75 86 ILE A N 1
ATOM 697 C CA . ILE A 1 86 ? -1.197 -8.064 -13.094 1.00 88.75 86 ILE A CA 1
ATOM 698 C C . ILE A 1 86 ? -1.795 -9.274 -12.382 1.00 88.75 86 ILE A C 1
ATOM 700 O O . ILE A 1 86 ? -2.918 -9.674 -12.672 1.00 88.75 86 ILE A O 1
ATOM 704 N N . CYS A 1 87 ? -1.056 -9.833 -11.426 1.00 90.06 87 CYS A N 1
ATOM 705 C CA . CYS A 1 87 ? -1.558 -10.890 -10.556 1.00 90.06 87 CYS A CA 1
ATOM 706 C C . CYS A 1 87 ? -2.212 -10.278 -9.309 1.00 90.06 87 CYS A C 1
ATOM 708 O O . CYS A 1 87 ? -1.561 -9.552 -8.553 1.00 90.06 87 CYS A O 1
ATOM 710 N N . PHE A 1 88 ? -3.493 -10.575 -9.083 1.00 88.50 88 PHE A N 1
ATOM 711 C CA . PHE A 1 88 ? -4.233 -10.123 -7.905 1.00 88.50 88 PHE A CA 1
ATOM 712 C C . PHE A 1 88 ? -3.958 -11.026 -6.699 1.00 88.50 88 PHE A C 1
ATOM 714 O O . PHE A 1 88 ? -4.773 -11.856 -6.318 1.00 88.50 88 PHE A O 1
ATOM 721 N N . ASN A 1 89 ? -2.791 -10.846 -6.081 1.00 89.25 89 ASN A N 1
ATOM 722 C CA . ASN A 1 89 ? -2.340 -11.633 -4.927 1.00 89.25 89 ASN A CA 1
ATOM 723 C C . ASN A 1 89 ? -2.697 -11.015 -3.561 1.00 89.25 89 ASN A C 1
ATOM 725 O O . ASN A 1 89 ? -2.197 -11.460 -2.526 1.00 89.25 89 ASN A O 1
ATOM 729 N N . LYS A 1 90 ? -3.525 -9.965 -3.542 1.00 90.69 90 LYS A N 1
ATOM 730 C CA . LYS A 1 90 ? -3.983 -9.305 -2.312 1.00 90.69 90 LYS A CA 1
ATOM 731 C C . LYS A 1 90 ? -5.431 -9.688 -2.028 1.00 90.69 90 LYS A C 1
ATOM 733 O O . LYS A 1 90 ? -6.256 -9.586 -2.936 1.00 90.69 90 LYS A O 1
ATOM 738 N N . PRO A 1 91 ? -5.771 -10.076 -0.787 1.00 90.75 91 PRO A N 1
ATOM 739 C CA . PRO A 1 91 ? -7.135 -10.440 -0.422 1.00 90.75 91 PRO A CA 1
ATOM 740 C C . PRO A 1 91 ? -7.999 -9.181 -0.216 1.00 90.75 91 PRO A C 1
ATOM 742 O O . PRO A 1 91 ? -8.415 -8.872 0.900 1.00 90.75 91 PRO A O 1
ATOM 745 N N . LEU A 1 92 ? -8.264 -8.444 -1.300 1.00 91.56 92 LEU A N 1
ATOM 746 C CA . LEU A 1 92 ? -9.020 -7.180 -1.309 1.00 91.56 92 LEU A CA 1
ATOM 747 C C . LEU A 1 92 ? -10.398 -7.314 -0.651 1.00 91.56 92 LEU A C 1
ATOM 749 O O . LEU A 1 92 ? -10.809 -6.444 0.112 1.00 91.56 92 LEU A O 1
ATOM 753 N N . TYR A 1 93 ? -11.075 -8.438 -0.884 1.00 91.12 93 TYR A N 1
ATOM 754 C CA . TYR A 1 93 ? -12.385 -8.735 -0.303 1.00 91.12 93 TYR A CA 1
ATOM 755 C C . TYR A 1 93 ? -12.365 -8.756 1.234 1.00 91.12 93 TYR A C 1
ATOM 757 O O . TYR A 1 93 ? -13.316 -8.308 1.867 1.00 91.12 93 TYR A O 1
ATOM 765 N N . VAL A 1 94 ? -11.266 -9.211 1.851 1.00 91.69 94 VAL A N 1
ATOM 766 C CA . VAL A 1 94 ? -11.113 -9.207 3.315 1.00 91.69 94 VAL A CA 1
ATOM 767 C C . VAL A 1 94 ? -11.024 -7.776 3.831 1.00 91.69 94 VAL A C 1
ATOM 769 O O . VAL A 1 94 ? -11.665 -7.437 4.821 1.00 91.69 94 VAL A O 1
ATOM 772 N N . GLY A 1 95 ? -10.238 -6.928 3.161 1.00 92.00 95 GLY A N 1
ATOM 773 C CA . GLY A 1 95 ? -10.135 -5.514 3.516 1.00 92.00 95 GLY A CA 1
ATOM 774 C C . GLY A 1 95 ? -11.470 -4.781 3.360 1.00 92.00 95 GLY A C 1
ATOM 775 O O . GLY A 1 95 ? -11.855 -4.033 4.257 1.00 92.00 95 GLY A O 1
ATOM 776 N N . MET A 1 96 ? -12.210 -5.063 2.284 1.00 94.31 96 MET A N 1
ATOM 777 C CA . MET A 1 96 ? -13.548 -4.508 2.061 1.00 94.31 96 MET A CA 1
ATOM 778 C C . MET A 1 96 ? -14.522 -4.909 3.177 1.00 94.31 96 MET A C 1
ATOM 780 O O . MET A 1 96 ? -15.126 -4.040 3.794 1.00 94.31 96 MET A O 1
ATOM 784 N N . ALA A 1 97 ? -14.598 -6.200 3.517 1.00 94.69 97 ALA A N 1
ATOM 785 C CA . ALA A 1 97 ? -15.477 -6.685 4.582 1.00 94.69 97 ALA A CA 1
ATOM 786 C C . ALA A 1 97 ? -15.151 -6.055 5.949 1.00 94.69 97 ALA A C 1
ATOM 788 O O . ALA A 1 97 ? -16.050 -5.655 6.685 1.00 94.69 97 ALA A O 1
ATOM 789 N N . ILE A 1 98 ? -13.862 -5.921 6.286 1.00 91.94 98 ILE A N 1
ATOM 790 C CA . ILE A 1 98 ? -13.433 -5.244 7.520 1.00 91.94 98 ILE A CA 1
ATOM 791 C C . ILE A 1 98 ? -13.875 -3.774 7.517 1.00 91.94 98 ILE A C 1
ATOM 793 O O . ILE A 1 98 ? -14.344 -3.273 8.542 1.00 91.94 98 ILE A O 1
ATOM 797 N N . LEU A 1 99 ? -13.718 -3.076 6.388 1.00 93.56 99 LEU A N 1
ATOM 798 C CA . LEU A 1 99 ? -14.107 -1.674 6.254 1.00 93.56 99 LEU A CA 1
ATOM 799 C C . LEU A 1 99 ? -15.621 -1.489 6.389 1.00 93.56 99 LEU A C 1
ATOM 801 O O . LEU A 1 99 ? -16.051 -0.573 7.086 1.00 93.56 99 LEU A O 1
ATOM 805 N N . ASP A 1 100 ? -16.413 -2.357 5.767 1.00 95.44 100 ASP A N 1
ATOM 806 C CA . ASP A 1 100 ? -17.872 -2.287 5.829 1.00 95.44 100 ASP A CA 1
ATOM 807 C C . ASP A 1 100 ? -18.378 -2.520 7.254 1.00 95.44 100 ASP A C 1
ATOM 809 O O . ASP A 1 100 ? -19.114 -1.687 7.779 1.00 95.44 100 ASP A O 1
ATOM 813 N N . VAL A 1 101 ? -17.882 -3.555 7.943 1.00 94.75 101 VAL A N 1
ATOM 814 C CA . VAL A 1 101 ? -18.202 -3.787 9.365 1.00 94.75 101 VAL A CA 1
ATOM 815 C C . VAL A 1 101 ? -17.798 -2.590 10.235 1.00 94.75 101 VAL A C 1
ATOM 817 O O . VAL A 1 101 ? -18.542 -2.187 11.131 1.00 94.75 101 VAL A O 1
ATOM 820 N N . SER A 1 102 ? -16.635 -1.988 9.965 1.00 92.94 102 SER A N 1
ATOM 821 C CA . SER A 1 102 ? -16.165 -0.811 10.707 1.00 92.94 102 SER A CA 1
ATOM 822 C C . SER A 1 102 ? -17.080 0.399 10.500 1.00 92.94 102 SER A C 1
ATOM 824 O O . SER A 1 102 ? -17.386 1.094 11.466 1.00 92.94 102 SER A O 1
ATOM 826 N N . LYS A 1 103 ? -17.551 0.638 9.269 1.00 94.25 103 LYS A N 1
ATOM 827 C CA . LYS A 1 103 ? -18.517 1.705 8.965 1.00 94.25 103 LYS A CA 1
ATOM 828 C C . LYS A 1 103 ? -19.833 1.470 9.694 1.00 94.25 103 LYS A C 1
ATOM 830 O O . LYS A 1 103 ? -20.311 2.395 10.341 1.00 94.25 103 LYS A O 1
ATOM 835 N N . THR A 1 104 ? -20.382 0.255 9.638 1.00 95.62 104 THR A N 1
ATOM 836 C CA . THR A 1 104 ? -21.628 -0.094 10.341 1.00 95.62 104 THR A CA 1
ATOM 837 C C . THR A 1 104 ? -21.520 0.205 11.833 1.00 95.62 104 TH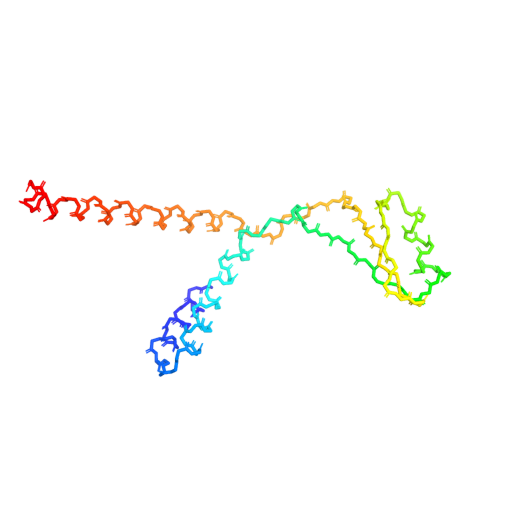R A C 1
ATOM 839 O O . THR A 1 104 ? -22.358 0.919 12.371 1.00 95.62 104 THR A O 1
ATOM 842 N N . CYS A 1 105 ? -20.427 -0.216 12.476 1.00 93.81 105 CYS A N 1
ATOM 843 C CA . CYS A 1 105 ? -20.173 0.066 13.890 1.00 93.81 105 CYS A CA 1
ATOM 844 C C . CYS A 1 105 ? -20.149 1.576 14.204 1.00 93.81 105 CYS A C 1
ATOM 846 O O . CYS A 1 105 ? -20.752 2.021 15.181 1.00 93.81 105 CYS A O 1
ATOM 848 N N . VAL A 1 106 ? -19.493 2.382 13.360 1.00 93.94 106 VAL A N 1
ATOM 849 C CA . VAL A 1 106 ? -19.456 3.846 13.523 1.00 93.94 106 VAL A CA 1
ATOM 850 C C . VAL A 1 106 ? -20.848 4.462 13.356 1.00 93.94 106 VAL A C 1
ATOM 852 O O . VAL A 1 106 ? -21.234 5.310 14.160 1.00 93.94 106 VAL A O 1
ATOM 855 N N . TYR A 1 107 ? -21.615 4.033 12.351 1.00 93.56 107 TYR A N 1
ATOM 856 C CA . TYR A 1 107 ? -22.974 4.528 12.124 1.00 93.56 107 TYR A CA 1
ATOM 857 C C . TYR A 1 107 ? -23.924 4.170 13.267 1.00 93.56 107 TYR A C 1
ATOM 859 O O . TYR A 1 107 ? -24.712 5.016 13.690 1.00 93.56 107 TYR A O 1
ATOM 867 N N . ASP A 1 108 ? -23.840 2.952 13.794 1.00 94.00 108 ASP A N 1
ATOM 868 C CA . ASP A 1 108 ? -24.668 2.519 14.918 1.00 94.00 108 ASP A CA 1
ATOM 869 C C . ASP A 1 108 ? -24.323 3.297 16.192 1.00 94.00 108 ASP A C 1
ATOM 871 O O . ASP A 1 108 ? -25.218 3.753 16.906 1.00 94.00 108 ASP A O 1
ATOM 875 N N . HIS A 1 109 ? -23.033 3.545 16.441 1.00 90.44 109 HIS A N 1
ATOM 876 C CA . HIS A 1 109 ? -22.601 4.392 17.551 1.00 90.44 109 HIS A CA 1
ATOM 877 C C . HIS A 1 109 ? -23.096 5.838 17.405 1.00 90.44 109 HIS A C 1
ATOM 879 O O . HIS A 1 109 ? -23.557 6.433 18.378 1.00 90.44 109 HIS A O 1
ATOM 885 N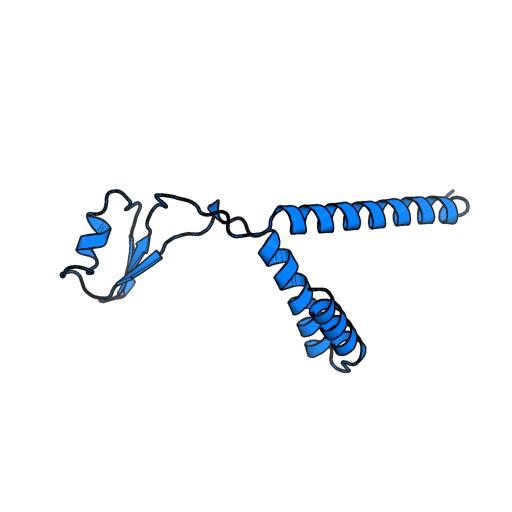 N . TYR A 1 110 ? -23.053 6.396 16.193 1.00 89.94 110 TYR A N 1
ATOM 886 C CA . TYR A 1 110 ? -23.581 7.731 15.914 1.00 89.94 110 TYR A CA 1
ATOM 887 C C . TYR A 1 110 ? -25.090 7.822 16.186 1.00 89.94 110 TYR A C 1
ATOM 889 O O . TYR A 1 110 ? -25.529 8.734 16.885 1.00 89.94 110 TYR A O 1
ATOM 897 N N . LYS A 1 111 ? -25.878 6.844 15.716 1.00 90.69 111 LYS A N 1
ATOM 898 C CA . LYS A 1 111 ? -27.319 6.761 16.015 1.00 90.69 111 LYS A CA 1
ATOM 899 C C . LYS A 1 111 ? -27.581 6.691 17.519 1.00 90.69 111 LYS A C 1
ATOM 901 O O . LYS A 1 111 ? -28.443 7.405 18.018 1.00 90.69 111 LYS A O 1
ATOM 906 N N . PHE A 1 112 ? -26.814 5.883 18.248 1.00 89.88 112 PHE A N 1
ATOM 907 C CA . PHE A 1 112 ? -26.918 5.802 19.705 1.00 89.88 112 PHE A CA 1
ATOM 908 C C . PHE A 1 112 ? -26.614 7.144 20.390 1.00 89.88 112 PHE A C 1
ATOM 910 O O . PHE A 1 112 ? -27.358 7.564 21.276 1.00 89.88 112 PHE A O 1
ATOM 917 N N . MET A 1 113 ? -25.561 7.855 19.974 1.00 88.81 113 MET A N 1
ATOM 918 C CA . MET A 1 113 ? -25.246 9.171 20.541 1.00 88.81 113 MET A CA 1
ATOM 919 C C . MET A 1 113 ? -26.347 10.198 20.266 1.00 88.81 113 MET A C 1
ATOM 921 O O . MET A 1 113 ? -26.718 10.925 21.182 1.00 88.81 113 MET A O 1
ATOM 925 N N . LEU A 1 114 ? -26.929 10.206 19.061 1.00 85.88 114 LEU A N 1
ATOM 926 C CA . LEU A 1 114 ? -28.078 11.061 18.739 1.00 85.88 114 LEU A CA 1
ATOM 927 C C . LEU A 1 114 ? -29.270 10.802 19.667 1.00 85.88 114 LEU A C 1
ATOM 929 O O . LEU A 1 114 ? -29.879 11.747 20.152 1.00 85.88 114 LEU A O 1
ATOM 933 N N . THR A 1 115 ? -29.575 9.536 19.968 1.00 83.50 115 THR A N 1
ATOM 934 C CA . THR A 1 115 ? -30.675 9.206 20.892 1.00 83.50 115 THR A CA 1
ATOM 935 C C . THR A 1 115 ? -30.418 9.632 22.337 1.00 83.50 115 THR A C 1
ATOM 937 O O . THR A 1 115 ? -31.369 9.801 23.087 1.00 83.50 115 THR A O 1
ATOM 940 N N . LYS A 1 116 ? -29.152 9.803 22.742 1.00 78.12 116 LYS A N 1
ATOM 941 C CA . LYS A 1 116 ? -28.778 10.202 24.109 1.00 78.12 116 LYS A CA 1
ATOM 942 C C . LYS A 1 116 ? -28.558 11.700 24.290 1.00 78.12 116 LYS A C 1
ATOM 944 O O . LYS A 1 116 ? -28.738 12.190 25.394 1.00 78.12 116 LYS A O 1
ATOM 949 N N . LEU A 1 117 ? -28.150 12.400 23.235 1.00 72.94 117 LEU A N 1
ATOM 950 C CA . LEU A 1 117 ? -27.920 13.849 23.237 1.00 72.94 117 LEU A CA 1
ATOM 951 C C . LEU A 1 117 ? -29.154 14.646 22.778 1.00 72.94 117 LEU A C 1
ATOM 953 O O . LEU A 1 117 ? -29.111 15.871 22.745 1.00 72.94 117 LEU A O 1
ATOM 957 N N . GLY A 1 118 ? -30.247 13.959 22.428 1.00 58.72 118 GLY A N 1
ATOM 958 C CA . GLY A 1 118 ? -31.479 14.548 21.895 1.00 58.72 118 GLY A CA 1
ATOM 959 C C . GLY A 1 118 ? -32.241 15.497 22.829 1.00 58.72 118 GLY A C 1
ATOM 960 O O . GLY A 1 118 ? -33.130 16.182 22.333 1.00 58.72 118 GLY A O 1
ATOM 961 N N . ASP A 1 119 ? -31.880 15.586 24.116 1.00 56.44 119 ASP A N 1
ATOM 962 C CA . ASP A 1 119 ? -32.494 16.518 25.080 1.00 56.44 119 ASP A CA 1
ATOM 963 C C . ASP A 1 119 ? -31.618 17.744 25.428 1.00 56.44 119 ASP A C 1
ATOM 965 O O . ASP A 1 119 ? -32.155 18.739 25.905 1.00 56.44 119 ASP A O 1
ATOM 969 N N . ASP A 1 120 ? -30.312 17.743 25.115 1.00 58.53 120 ASP A N 1
ATOM 970 C CA . ASP A 1 120 ? -29.372 18.837 25.462 1.00 58.53 120 ASP A CA 1
ATOM 971 C C . ASP A 1 120 ? -28.921 19.669 24.242 1.00 58.53 120 ASP A C 1
ATOM 973 O O . ASP A 1 120 ? -27.923 20.390 24.277 1.00 58.53 120 ASP A O 1
ATOM 977 N N . CYS A 1 121 ? -29.635 19.565 23.122 1.00 51.03 121 CYS A N 1
ATOM 978 C CA . CYS A 1 121 ? -29.387 20.353 21.911 1.00 51.03 121 CYS A CA 1
ATOM 979 C C . CYS A 1 121 ? -30.659 21.080 21.443 1.00 51.03 121 CYS A C 1
ATOM 981 O O . CYS A 1 121 ? -31.122 20.881 20.317 1.00 51.03 121 CYS A O 1
ATOM 983 N N . LYS A 1 122 ? -31.207 21.932 22.315 1.00 42.97 122 LYS A N 1
ATOM 984 C CA . LYS A 1 122 ? -32.022 23.092 21.929 1.00 42.97 122 LYS A CA 1
ATOM 985 C C . LYS A 1 122 ? -31.327 24.374 22.356 1.00 42.97 122 LYS A C 1
ATOM 987 O O . LYS A 1 122 ? -30.812 24.395 23.493 1.00 42.97 122 LYS A O 1
#

Organism: Anoplophora glabripennis (NCBI:txid217634)

Sequence (122 aa):
SKAYIKLNTKLRAQSTNKFEKNLYKLLINAIFGKTMENIRKHRNIKLKNHWDGHWGAKHYIASPNFPSSKIFGEDLVAIELNKSGICFNKPLYVGMAILDVSKTCVYDHYKFMLTKLGDDCK

InterPro domains:
  IPR043502 DNA/RNA polymerase superfamily [SSF56672] (2-119)

Secondary structure (DSSP, 8-state):
-HHHHHHHHHHHHH--SHHHHHHHHHHHHHHHHHHT--GGG--EEEEES-SSSTTSHHHHHTSTT--EEEEEETTEEEEEE--S---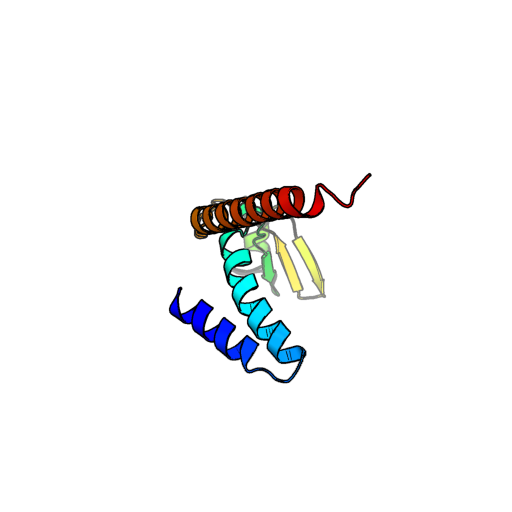--S-HHHHHHHHHHHHHHHHHHHHHHHHHHTTS--

pLDDT: mean 89.43, std 8.6, range [42.97, 96.25]

Radius of gyration: 24.07 Å; chains: 1; bounding box: 60×38×55 Å